Protein AF-A0A2G4SGX0-F1 (afdb_monomer_lite)

Secondary structure (DSSP, 8-state):
----EEEEE-HHHHHHHHH-GGGEEEEEE-S-STT-PEEEEEEEEESSSSSSTT--EEEEEEEEEESS--HHHHHHHHHHHH-

Sequence (83 aa):
MSLTWFFFAESKAIVEAHSMPECIIIDATYKTNSHGLTLLSIVGTTNTTGDIRDALTTYHTTGVWMEHEKTENYLWILCFLTL

Foldseek 3Di:
DADAKDKDFDPVLLVVCQVPVVQKDWDWAFQPDPSRWIKIWIKGWDQPPDPDRRDIDIDTGMMMTHDDDDPVVVVVVVVSNHD

Organism: NCBI:txid1340429

Structure (mmCIF, N/CA/C/O backbone):
data_AF-A0A2G4SGX0-F1
#
_entry.id   AF-A0A2G4SGX0-F1
#
loop_
_atom_site.group_PDB
_atom_site.id
_atom_site.type_symbol
_atom_site.label_atom_id
_atom_site.label_alt_id
_atom_site.label_comp_id
_atom_site.label_asym_id
_atom_site.label_entity_id
_atom_site.label_seq_id
_atom_site.pdbx_PDB_ins_code
_atom_site.Cartn_x
_atom_site.Cartn_y
_atom_site.Cartn_z
_atom_site.occupancy
_atom_site.B_iso_or_equiv
_atom_site.auth_seq_id
_atom_site.auth_comp_id
_atom_site.auth_asym_id
_atom_site.auth_atom_id
_atom_site.pdbx_PDB_model_num
ATOM 1 N N . MET A 1 1 ? -9.355 -12.260 21.709 1.00 54.25 1 MET A N 1
ATOM 2 C CA . MET A 1 1 ? -8.326 -11.501 20.972 1.00 54.25 1 MET A CA 1
ATOM 3 C C . MET A 1 1 ? -8.904 -11.225 19.595 1.00 54.25 1 MET A C 1
ATOM 5 O O . MET A 1 1 ? -9.148 -12.192 18.888 1.00 54.25 1 MET A O 1
ATOM 9 N N . SER A 1 2 ? -9.259 -9.979 19.269 1.00 65.88 2 SER A N 1
ATOM 10 C CA . SER A 1 2 ? -9.696 -9.623 17.911 1.00 65.88 2 SER A CA 1
ATOM 11 C C . SER A 1 2 ? -8.472 -9.256 17.071 1.00 65.88 2 SER A C 1
ATOM 13 O O . SER A 1 2 ? -7.535 -8.638 17.575 1.00 65.88 2 SER A O 1
ATOM 15 N N . LEU A 1 3 ? -8.454 -9.688 15.808 1.00 67.12 3 LEU A N 1
ATOM 16 C CA . LEU A 1 3 ? -7.480 -9.221 14.827 1.00 67.12 3 LEU A CA 1
ATOM 17 C C . LEU A 1 3 ? -7.894 -7.813 14.401 1.00 67.12 3 LEU A C 1
ATOM 19 O O . LEU A 1 3 ? -8.942 -7.647 13.785 1.00 67.12 3 LEU A O 1
ATOM 23 N N . THR A 1 4 ? -7.084 -6.822 14.749 1.00 77.50 4 THR A N 1
ATOM 24 C CA . THR A 1 4 ? -7.368 -5.407 14.477 1.00 77.50 4 THR A CA 1
ATOM 25 C C . THR A 1 4 ? -6.670 -4.912 13.208 1.00 77.50 4 THR A C 1
ATOM 27 O O . THR A 1 4 ? -7.197 -4.044 12.514 1.00 77.50 4 THR A O 1
ATOM 30 N N . TRP A 1 5 ? -5.505 -5.493 12.889 1.00 82.75 5 TRP A N 1
ATOM 31 C CA . TRP A 1 5 ? -4.635 -5.082 11.787 1.00 82.75 5 TRP A CA 1
ATOM 32 C C . TRP A 1 5 ? -3.911 -6.276 11.170 1.00 82.75 5 TRP A C 1
ATOM 34 O O . TRP A 1 5 ? -3.322 -7.08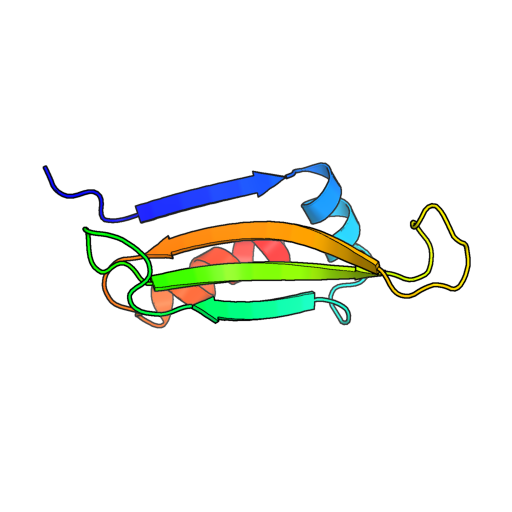4 11.890 1.00 82.75 5 TRP A O 1
ATOM 44 N N . PHE A 1 6 ? -3.906 -6.368 9.841 1.00 87.38 6 PHE A N 1
ATOM 45 C CA . PHE A 1 6 ? -3.063 -7.320 9.115 1.00 87.38 6 PHE A CA 1
ATOM 46 C C . PHE A 1 6 ? -2.507 -6.682 7.847 1.00 87.38 6 PHE A C 1
ATOM 48 O O . PHE A 1 6 ? -3.261 -6.417 6.916 1.00 87.38 6 PHE A O 1
ATOM 55 N N . PHE A 1 7 ? -1.197 -6.447 7.820 1.00 89.94 7 PHE A N 1
ATOM 56 C CA . PHE A 1 7 ? -0.482 -5.825 6.707 1.00 89.94 7 PHE A CA 1
ATOM 57 C C . PHE A 1 7 ? 0.313 -6.867 5.922 1.00 89.94 7 PHE A C 1
ATOM 59 O O . PHE A 1 7 ? 0.898 -7.779 6.508 1.00 89.94 7 PHE A O 1
ATOM 66 N N . PHE A 1 8 ? 0.366 -6.708 4.605 1.00 90.25 8 PHE A N 1
ATOM 67 C CA . PHE A 1 8 ? 1.142 -7.562 3.717 1.00 90.25 8 PHE A CA 1
ATOM 68 C C . PHE A 1 8 ? 1.697 -6.737 2.564 1.00 90.25 8 PHE A C 1
ATOM 70 O O . PHE A 1 8 ? 0.984 -5.925 1.985 1.00 90.25 8 PHE A O 1
ATOM 77 N N . ALA A 1 9 ? 2.959 -6.968 2.216 1.00 91.12 9 ALA A N 1
ATOM 78 C CA . ALA A 1 9 ? 3.614 -6.265 1.127 1.00 91.12 9 ALA A CA 1
ATOM 79 C C . ALA A 1 9 ? 4.637 -7.146 0.415 1.00 91.12 9 ALA A C 1
ATOM 81 O O . ALA A 1 9 ? 5.281 -7.994 1.038 1.00 91.12 9 ALA A O 1
ATOM 82 N N . GLU A 1 10 ? 4.795 -6.920 -0.885 1.00 89.81 10 GLU A N 1
ATOM 83 C CA . GLU A 1 10 ? 5.775 -7.603 -1.723 1.00 89.81 10 GLU A CA 1
ATOM 84 C C . GLU A 1 10 ? 6.919 -6.634 -2.034 1.00 89.81 10 GLU A C 1
ATOM 86 O O . GLU A 1 10 ? 6.716 -5.554 -2.586 1.00 89.81 10 GLU A O 1
ATOM 91 N N . SER A 1 11 ? 8.135 -6.981 -1.607 1.00 88.00 11 SER A N 1
ATOM 92 C CA . SER A 1 11 ? 9.255 -6.034 -1.606 1.00 88.00 11 SER A CA 1
ATOM 93 C C . SER A 1 11 ? 9.668 -5.584 -3.006 1.00 88.00 11 SER A C 1
ATOM 95 O O . SER A 1 11 ? 10.081 -4.439 -3.163 1.00 88.00 11 SER A O 1
ATOM 97 N N . LYS A 1 12 ? 9.544 -6.439 -4.031 1.00 88.88 12 LYS A N 1
ATOM 98 C CA . LYS A 1 12 ? 9.867 -6.048 -5.411 1.00 88.88 12 LYS A CA 1
ATOM 99 C C . LYS A 1 12 ? 8.816 -5.104 -5.981 1.00 88.88 12 LYS A C 1
ATOM 101 O O . LYS A 1 12 ? 9.188 -4.094 -6.564 1.00 88.88 12 LYS A O 1
ATOM 106 N N . ALA A 1 13 ? 7.535 -5.386 -5.764 1.00 88.56 13 ALA A N 1
ATOM 107 C CA . ALA A 1 13 ? 6.456 -4.491 -6.149 1.00 88.56 13 ALA A CA 1
ATOM 108 C C . ALA A 1 13 ? 6.535 -3.137 -5.440 1.00 88.56 13 ALA A C 1
ATOM 110 O O . ALA A 1 13 ? 6.204 -2.127 -6.048 1.00 88.56 13 ALA A O 1
ATOM 111 N N . ILE A 1 14 ? 6.998 -3.083 -4.185 1.00 89.50 14 ILE A N 1
ATOM 112 C CA . ILE A 1 14 ? 7.267 -1.805 -3.507 1.00 89.50 14 ILE A CA 1
ATOM 113 C C . ILE A 1 14 ? 8.339 -1.013 -4.267 1.00 89.50 14 ILE A C 1
ATOM 115 O O . ILE A 1 14 ? 8.126 0.152 -4.584 1.00 89.50 14 ILE A O 1
ATOM 119 N N . VAL A 1 15 ? 9.466 -1.644 -4.613 1.00 89.62 15 VAL A N 1
ATOM 120 C CA . VAL A 1 15 ? 10.541 -0.988 -5.381 1.00 89.62 15 VAL A CA 1
ATOM 121 C C . VAL A 1 15 ? 10.041 -0.487 -6.739 1.00 89.62 15 VAL A C 1
ATOM 123 O O . VAL A 1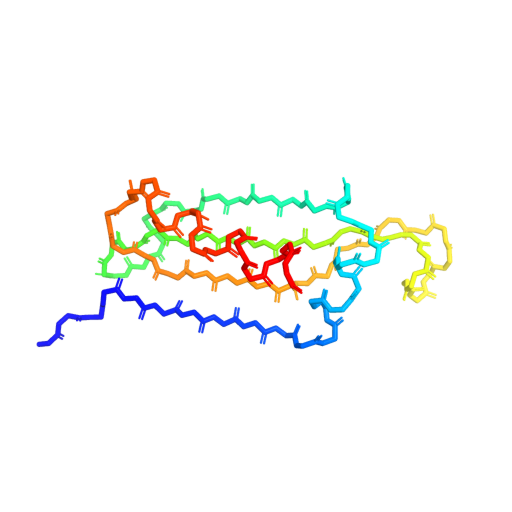 15 ? 10.352 0.638 -7.124 1.00 89.62 15 VAL A O 1
ATOM 126 N N . GLU A 1 16 ? 9.235 -1.285 -7.442 1.00 88.12 16 GLU A N 1
ATOM 127 C CA . GLU A 1 16 ? 8.608 -0.878 -8.704 1.00 88.12 16 GLU A CA 1
ATOM 128 C C . GLU A 1 16 ? 7.668 0.321 -8.494 1.00 88.12 16 GLU A C 1
ATOM 130 O O . GLU A 1 16 ? 7.757 1.313 -9.218 1.00 88.12 16 GLU A O 1
ATOM 135 N N . ALA A 1 17 ? 6.826 0.287 -7.459 1.00 89.31 17 ALA A N 1
ATOM 136 C CA . ALA A 1 17 ? 5.899 1.369 -7.137 1.00 89.31 17 ALA A CA 1
ATOM 137 C C . ALA A 1 17 ? 6.628 2.680 -6.796 1.00 89.31 17 ALA A C 1
ATOM 139 O O . ALA A 1 17 ? 6.170 3.750 -7.186 1.00 89.31 17 ALA A O 1
ATOM 140 N N . HIS A 1 18 ? 7.794 2.614 -6.144 1.00 89.12 18 HIS A N 1
ATOM 141 C CA . HIS A 1 18 ? 8.634 3.792 -5.906 1.00 89.12 18 HIS A CA 1
ATOM 142 C C . HIS A 1 18 ? 9.250 4.373 -7.181 1.00 89.12 18 HIS A C 1
ATOM 144 O O . HIS A 1 18 ? 9.564 5.562 -7.217 1.00 89.12 18 HIS A O 1
ATOM 150 N N . SER A 1 19 ? 9.449 3.557 -8.220 1.00 87.94 19 SER A N 1
ATOM 151 C CA . SER A 1 19 ? 9.997 4.035 -9.493 1.00 87.94 19 SER A CA 1
ATOM 152 C C . SER A 1 19 ? 8.982 4.839 -10.314 1.00 87.94 19 SER A C 1
ATOM 154 O O . SER A 1 19 ? 9.389 5.704 -11.088 1.00 87.94 19 SER A O 1
ATOM 156 N N . MET A 1 20 ? 7.682 4.573 -10.120 1.00 87.19 20 MET A N 1
ATOM 157 C CA . MET A 1 20 ? 6.556 5.201 -10.828 1.00 87.19 20 MET A CA 1
ATOM 158 C C . MET A 1 20 ? 5.362 5.430 -9.874 1.00 87.19 20 MET A C 1
ATOM 160 O O . MET A 1 20 ? 4.310 4.794 -10.019 1.00 87.19 20 MET A O 1
ATOM 164 N N . PRO A 1 21 ? 5.495 6.316 -8.868 1.00 88.19 21 PRO A N 1
ATOM 165 C CA . PRO A 1 21 ? 4.467 6.527 -7.845 1.00 88.19 21 PRO A CA 1
ATOM 166 C C . PRO A 1 21 ? 3.148 7.085 -8.404 1.00 88.19 21 PRO A C 1
ATOM 168 O O . PRO A 1 21 ? 2.089 6.904 -7.805 1.00 88.19 21 PRO A O 1
ATOM 171 N N . GLU A 1 22 ? 3.182 7.735 -9.568 1.00 89.25 22 GLU A N 1
ATOM 172 C CA . GLU A 1 22 ? 2.009 8.226 -10.293 1.00 89.25 22 GLU A CA 1
ATOM 173 C C . GLU A 1 22 ? 1.113 7.108 -10.852 1.00 89.25 22 GLU A C 1
ATOM 175 O O . GLU A 1 22 ? -0.046 7.358 -11.181 1.00 89.25 22 GLU A O 1
ATOM 180 N N . CYS A 1 23 ? 1.627 5.878 -10.940 1.00 90.62 23 CYS A N 1
ATOM 181 C CA . CYS A 1 23 ? 0.925 4.719 -11.491 1.00 90.62 23 CYS A CA 1
ATOM 182 C C . CYS A 1 23 ? 0.317 3.807 -10.411 1.00 90.62 23 CYS A C 1
ATOM 184 O O . CYS A 1 23 ? 0.023 2.638 -10.681 1.00 90.62 23 CYS A O 1
ATOM 186 N N . ILE A 1 24 ? 0.114 4.326 -9.197 1.00 91.88 24 ILE A N 1
ATOM 187 C CA . ILE A 1 24 ? -0.471 3.596 -8.068 1.00 91.88 24 ILE A CA 1
ATOM 188 C C . ILE A 1 24 ? -1.989 3.800 -8.013 1.00 91.88 24 ILE A C 1
ATOM 190 O O . ILE A 1 24 ? -2.497 4.918 -8.082 1.00 91.88 24 ILE A O 1
ATOM 194 N N . ILE A 1 25 ? -2.716 2.703 -7.815 1.00 92.44 25 ILE A N 1
ATOM 195 C CA . ILE A 1 25 ? -4.153 2.672 -7.548 1.00 92.44 25 ILE A CA 1
ATOM 196 C C . ILE A 1 25 ? -4.364 2.213 -6.105 1.00 92.44 25 ILE A C 1
ATOM 198 O O . ILE A 1 25 ? -3.753 1.243 -5.654 1.00 92.44 25 ILE A O 1
ATOM 202 N N . ILE A 1 26 ? -5.251 2.904 -5.391 1.00 91.94 26 ILE A N 1
ATOM 203 C CA . ILE A 1 26 ? -5.654 2.568 -4.026 1.00 91.94 26 ILE A CA 1
ATOM 204 C C . ILE A 1 26 ? -7.152 2.280 -4.044 1.00 91.94 26 ILE A C 1
ATOM 206 O O . ILE A 1 26 ? -7.939 3.142 -4.432 1.00 91.94 26 ILE A O 1
ATOM 210 N N . ASP A 1 27 ? -7.535 1.081 -3.613 1.00 92.00 27 ASP A N 1
ATOM 211 C CA . ASP A 1 27 ? -8.928 0.655 -3.491 1.00 92.00 27 ASP A CA 1
ATOM 212 C C . ASP A 1 27 ? -9.243 0.240 -2.052 1.00 92.00 27 ASP A C 1
ATOM 214 O O . ASP A 1 27 ? -8.453 -0.452 -1.407 1.00 92.00 27 ASP A O 1
ATOM 218 N N . ALA A 1 28 ? -10.405 0.660 -1.551 1.00 91.62 28 ALA A N 1
ATOM 219 C CA . ALA A 1 28 ? -10.926 0.240 -0.258 1.00 91.62 28 ALA A CA 1
ATOM 220 C C . ALA A 1 28 ? -12.126 -0.691 -0.468 1.00 91.62 28 ALA A C 1
ATOM 222 O O . ALA A 1 28 ? -13.206 -0.262 -0.879 1.00 91.62 28 ALA A O 1
ATOM 223 N N . THR A 1 29 ? -11.956 -1.972 -0.144 1.00 91.44 29 THR A N 1
ATOM 224 C CA . THR A 1 29 ? -13.021 -2.968 -0.239 1.00 91.44 29 THR A CA 1
ATOM 225 C C . THR A 1 29 ? -13.657 -3.221 1.130 1.00 91.44 29 THR A C 1
ATOM 227 O O . THR A 1 29 ? -13.021 -3.709 2.070 1.00 91.44 29 THR A O 1
ATOM 230 N N . TYR A 1 30 ? -14.950 -2.920 1.236 1.00 88.50 30 TYR A N 1
ATOM 231 C CA . TYR A 1 30 ? -15.715 -2.963 2.483 1.00 88.50 30 TYR A CA 1
ATOM 232 C C . TYR A 1 30 ? -16.385 -4.314 2.750 1.00 88.50 30 TYR A C 1
ATOM 234 O O . TYR A 1 30 ? -16.935 -4.933 1.842 1.00 88.50 30 TYR A O 1
ATOM 242 N N . LYS A 1 31 ? -16.460 -4.702 4.034 1.00 70.38 31 LYS A N 1
ATOM 243 C CA . LYS A 1 31 ? -17.285 -5.822 4.543 1.00 70.38 31 LYS A CA 1
ATOM 244 C C . LYS A 1 31 ? -16.986 -7.185 3.902 1.00 70.38 31 LYS A C 1
ATOM 246 O O . LYS A 1 31 ? -17.887 -7.999 3.712 1.00 70.38 31 LYS A O 1
ATOM 251 N N . THR A 1 32 ? -15.729 -7.455 3.581 1.00 69.81 32 THR A N 1
ATOM 252 C CA . THR A 1 32 ? -15.326 -8.658 2.834 1.00 69.81 32 THR A CA 1
ATOM 253 C C . THR A 1 32 ? -14.928 -9.845 3.708 1.00 69.81 32 THR A C 1
ATOM 255 O O . THR A 1 32 ? -14.741 -10.939 3.179 1.00 69.81 32 THR A O 1
ATOM 258 N N . ASN A 1 33 ? -14.826 -9.688 5.033 1.00 80.69 33 ASN A N 1
ATOM 259 C CA . ASN A 1 33 ? -14.469 -10.787 5.934 1.00 80.69 33 ASN A CA 1
ATOM 260 C C . ASN A 1 33 ? -15.401 -10.909 7.152 1.00 80.69 33 ASN A C 1
ATOM 262 O O . ASN A 1 33 ? -16.125 -9.981 7.508 1.00 80.69 33 ASN A O 1
ATOM 266 N N . SER A 1 34 ? -15.357 -12.071 7.815 1.00 85.25 34 SER A N 1
ATOM 267 C CA . SER A 1 34 ? -16.166 -12.389 9.006 1.00 85.25 34 SER A CA 1
ATOM 268 C C . SER A 1 34 ? -15.875 -11.501 10.218 1.00 85.25 34 SER A C 1
ATOM 270 O O . SER A 1 34 ? -16.622 -11.535 11.191 1.00 85.25 34 SER A O 1
ATOM 272 N N . HIS A 1 35 ? -14.787 -10.732 10.168 1.00 84.19 35 HIS A N 1
ATOM 273 C CA . HIS A 1 35 ? -14.370 -9.794 11.205 1.00 84.19 35 HIS A CA 1
ATOM 274 C C . HIS A 1 35 ? -14.823 -8.357 10.903 1.00 84.19 35 HIS A C 1
ATOM 276 O O . HIS A 1 35 ? -14.603 -7.472 11.720 1.00 84.19 35 HIS A O 1
ATOM 282 N N . GLY A 1 36 ? -15.455 -8.111 9.748 1.00 85.50 36 GLY A N 1
ATOM 283 C CA . GLY A 1 36 ? -15.925 -6.787 9.349 1.00 85.50 36 GLY A CA 1
ATOM 284 C C . GLY A 1 36 ? -14.814 -5.777 9.044 1.00 85.50 36 GLY A C 1
ATOM 285 O O . GLY A 1 36 ? -15.095 -4.581 9.048 1.00 85.50 36 GLY A O 1
ATOM 286 N N . LEU A 1 37 ? -13.579 -6.224 8.784 1.00 88.62 37 LEU A N 1
ATOM 287 C CA . LEU A 1 37 ? -12.466 -5.320 8.463 1.00 88.62 37 LEU A CA 1
ATOM 288 C C . LEU A 1 37 ? -12.583 -4.805 7.024 1.00 88.62 37 LEU A C 1
ATOM 290 O O . LEU A 1 37 ? -13.046 -5.523 6.131 1.00 88.62 37 LEU A O 1
ATOM 294 N N . THR A 1 38 ? -12.102 -3.587 6.798 1.00 90.62 38 THR A N 1
ATOM 295 C CA . THR A 1 38 ? -11.908 -3.037 5.452 1.00 90.62 38 THR A CA 1
ATOM 296 C C . THR A 1 38 ? -10.554 -3.487 4.918 1.00 90.62 38 THR A C 1
ATOM 298 O O . THR A 1 38 ? -9.560 -3.426 5.644 1.00 90.62 38 THR A O 1
ATOM 301 N N . LEU A 1 39 ? -10.503 -3.926 3.660 1.00 91.75 39 LEU A N 1
ATOM 302 C CA . LEU A 1 39 ? -9.244 -4.122 2.943 1.00 91.75 39 LEU A CA 1
ATOM 303 C C . LEU A 1 39 ? -8.886 -2.836 2.211 1.00 91.75 39 LEU A C 1
ATOM 305 O O . LEU A 1 39 ? -9.635 -2.424 1.334 1.00 91.75 39 LEU A O 1
ATOM 309 N N . LEU A 1 40 ? -7.733 -2.251 2.512 1.00 92.19 40 LEU A N 1
ATOM 310 C CA . LEU A 1 40 ? -7.092 -1.309 1.602 1.00 92.19 40 LEU A CA 1
ATOM 311 C C . LEU A 1 40 ? -6.106 -2.087 0.741 1.00 92.19 40 LEU A C 1
ATOM 313 O O . LEU A 1 40 ? -5.134 -2.625 1.270 1.00 92.19 40 LEU A O 1
ATOM 317 N N . SER A 1 41 ? -6.368 -2.169 -0.558 1.00 92.38 41 SER A N 1
ATOM 318 C CA . SER A 1 41 ? -5.464 -2.767 -1.536 1.00 92.38 41 SER A CA 1
ATOM 319 C C . SER A 1 41 ? -4.767 -1.665 -2.318 1.00 92.38 41 SER A C 1
ATOM 321 O O . SER A 1 41 ? -5.394 -0.693 -2.743 1.00 92.38 41 SER A O 1
ATOM 323 N N . ILE A 1 42 ? -3.457 -1.813 -2.481 1.00 92.81 42 ILE A N 1
ATOM 324 C CA . ILE A 1 42 ? -2.618 -0.874 -3.209 1.00 92.81 42 ILE A CA 1
ATOM 325 C C . ILE A 1 42 ? -1.892 -1.642 -4.301 1.00 92.81 42 ILE A C 1
ATOM 327 O O . ILE A 1 42 ? -1.138 -2.588 -4.051 1.00 92.81 42 ILE A O 1
ATOM 331 N N . VAL A 1 43 ? -2.168 -1.228 -5.529 1.00 92.62 43 VAL A N 1
ATOM 332 C CA . VAL A 1 43 ? -1.805 -1.938 -6.748 1.00 92.62 43 VAL A CA 1
ATOM 333 C C . VAL A 1 43 ? -1.071 -0.962 -7.647 1.00 92.62 43 VAL A C 1
ATOM 335 O O . VAL A 1 43 ? -1.555 0.139 -7.902 1.00 92.62 43 VAL A O 1
ATOM 338 N N . GLY A 1 44 ? 0.100 -1.358 -8.127 1.00 91.88 44 GLY A N 1
ATOM 339 C CA . GLY A 1 44 ? 0.793 -0.608 -9.158 1.00 91.88 44 GLY A CA 1
ATOM 340 C C . GLY A 1 44 ? 0.321 -1.020 -10.546 1.00 91.88 44 GLY A C 1
ATOM 341 O O . GLY A 1 44 ? -0.102 -2.157 -10.779 1.00 91.88 44 GLY A O 1
ATOM 342 N N . THR A 1 45 ? 0.396 -0.084 -11.481 1.00 91.69 45 THR A N 1
ATOM 343 C CA . THR A 1 45 ? 0.167 -0.333 -12.903 1.00 91.69 45 THR A CA 1
ATOM 344 C C . THR A 1 45 ? 1.446 -0.086 -13.683 1.00 91.69 45 THR A C 1
ATOM 346 O O . THR A 1 45 ? 2.236 0.789 -13.343 1.00 91.69 45 THR A O 1
ATOM 349 N N . THR A 1 46 ? 1.680 -0.888 -14.714 1.00 86.69 46 THR A N 1
ATOM 350 C CA . THR A 1 46 ? 2.879 -0.788 -15.547 1.00 86.69 46 THR A CA 1
ATOM 351 C C . THR A 1 46 ? 2.586 -1.293 -16.949 1.00 86.69 46 THR A C 1
ATOM 353 O O . THR A 1 46 ? 1.779 -2.195 -17.144 1.00 86.69 46 THR A O 1
ATOM 356 N N . ASN A 1 47 ? 3.233 -0.707 -17.945 1.00 84.31 47 ASN A N 1
ATOM 357 C CA . ASN A 1 47 ? 3.277 -1.220 -19.314 1.00 84.31 47 ASN A CA 1
ATOM 358 C C . ASN A 1 47 ? 4.712 -1.557 -19.759 1.00 84.31 47 ASN A C 1
ATOM 360 O O . ASN A 1 47 ? 4.929 -1.928 -20.912 1.00 84.31 47 ASN A O 1
ATOM 364 N N . THR A 1 48 ? 5.689 -1.420 -18.856 1.00 75.31 48 THR A N 1
ATOM 365 C CA . THR A 1 48 ? 7.124 -1.565 -19.142 1.00 75.31 48 THR A CA 1
ATOM 366 C C . THR A 1 48 ? 7.699 -2.892 -18.650 1.00 75.31 48 THR A C 1
ATOM 368 O O . THR A 1 48 ? 8.703 -3.351 -19.194 1.00 75.31 48 THR A O 1
ATOM 371 N N . THR A 1 49 ? 7.066 -3.530 -17.660 1.00 70.62 49 THR A N 1
ATOM 372 C CA . THR A 1 49 ? 7.592 -4.728 -16.979 1.00 70.62 49 THR A CA 1
ATOM 373 C C . THR A 1 49 ? 6.752 -5.999 -17.170 1.00 70.62 49 THR A C 1
ATOM 375 O O . THR A 1 49 ? 7.125 -7.056 -16.666 1.00 70.62 49 THR A O 1
ATOM 378 N N . GLY A 1 50 ? 5.657 -5.942 -17.939 1.00 66.19 50 GLY A N 1
ATOM 379 C CA . GLY A 1 50 ? 4.810 -7.104 -18.251 1.00 66.19 50 GLY A CA 1
ATOM 380 C C . GLY A 1 50 ? 5.371 -8.045 -19.333 1.00 66.19 50 GLY A C 1
ATOM 381 O O . GLY A 1 50 ? 6.147 -7.630 -20.194 1.00 66.19 50 GLY A O 1
ATOM 382 N N . ASP A 1 51 ? 4.915 -9.307 -19.328 1.00 68.56 51 ASP A N 1
ATOM 383 C CA . ASP A 1 51 ? 5.277 -10.340 -20.326 1.00 68.56 51 ASP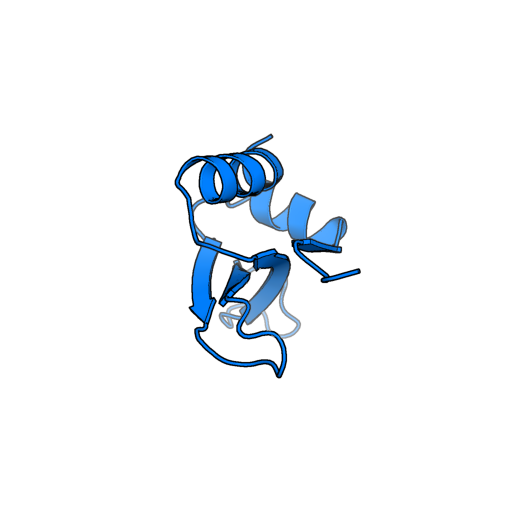 A CA 1
ATOM 384 C C . ASP A 1 51 ? 4.966 -9.913 -21.770 1.00 68.56 51 ASP A C 1
ATOM 386 O O . ASP A 1 51 ? 5.657 -10.292 -22.718 1.00 68.56 51 ASP A O 1
ATOM 390 N N . ILE A 1 52 ? 3.920 -9.101 -21.934 1.00 72.88 52 ILE A N 1
ATOM 391 C CA . ILE A 1 52 ? 3.558 -8.461 -23.193 1.00 72.88 52 ILE A CA 1
ATOM 392 C C . ILE A 1 52 ? 4.003 -7.004 -23.096 1.00 72.88 52 ILE A C 1
ATOM 394 O O . ILE A 1 52 ? 3.371 -6.197 -22.412 1.00 72.88 52 ILE A O 1
ATOM 398 N N . ARG A 1 53 ? 5.094 -6.671 -23.793 1.00 62.66 53 ARG A N 1
ATOM 399 C CA . ARG A 1 53 ? 5.526 -5.278 -23.969 1.00 62.66 53 ARG A CA 1
ATOM 400 C C . ARG A 1 53 ? 4.360 -4.469 -24.547 1.00 62.66 53 ARG A C 1
ATOM 402 O O . ARG A 1 53 ? 3.678 -4.951 -25.448 1.00 62.66 53 ARG A O 1
ATOM 409 N N . ASP A 1 54 ? 4.132 -3.278 -24.000 1.00 68.38 54 ASP A N 1
ATOM 410 C CA . ASP A 1 54 ? 3.063 -2.336 -24.372 1.00 68.38 54 ASP A CA 1
ATOM 411 C C . ASP A 1 54 ? 1.635 -2.696 -23.907 1.00 68.38 54 ASP A C 1
ATOM 413 O O . ASP A 1 54 ? 0.697 -1.944 -24.180 1.00 68.38 54 ASP A O 1
ATOM 417 N N . ALA A 1 55 ? 1.440 -3.786 -23.154 1.00 80.94 55 ALA A N 1
ATOM 418 C CA . ALA A 1 55 ? 0.170 -4.056 -22.479 1.00 80.94 55 ALA A CA 1
ATOM 419 C C . ALA A 1 55 ? 0.176 -3.474 -21.059 1.00 80.94 55 ALA A C 1
ATOM 421 O O . ALA A 1 55 ? 1.098 -3.723 -20.286 1.00 80.94 55 ALA A O 1
ATOM 422 N N . LEU A 1 56 ? -0.876 -2.732 -20.697 1.00 84.69 56 LEU A N 1
ATOM 423 C CA . LEU A 1 56 ? -1.077 -2.285 -19.319 1.00 84.69 56 LEU A CA 1
ATOM 424 C C . LEU A 1 56 ? -1.377 -3.497 -18.428 1.00 84.69 56 LEU A C 1
ATOM 426 O O . LEU A 1 56 ? -2.367 -4.199 -18.640 1.00 84.69 56 LEU A O 1
ATOM 430 N N . THR A 1 57 ? -0.541 -3.722 -17.423 1.00 88.12 57 THR A N 1
ATOM 431 C CA . THR A 1 57 ? -0.700 -4.767 -16.414 1.00 88.12 57 THR A CA 1
ATOM 432 C C . THR A 1 57 ? -0.753 -4.162 -15.016 1.00 88.12 57 THR A C 1
ATOM 434 O O . THR A 1 57 ? -0.322 -3.034 -14.771 1.00 88.12 57 THR A O 1
ATOM 437 N N . THR A 1 58 ? -1.328 -4.923 -14.089 1.00 89.81 58 THR A N 1
ATOM 438 C CA . THR A 1 58 ? -1.385 -4.596 -12.663 1.00 89.81 58 THR A CA 1
ATOM 439 C C . THR A 1 58 ? -0.485 -5.543 -11.886 1.00 89.81 58 THR A C 1
ATOM 441 O O . THR A 1 58 ? -0.517 -6.750 -12.135 1.00 89.81 58 THR A O 1
ATOM 444 N N . TYR A 1 59 ? 0.232 -5.032 -10.892 1.00 88.06 59 TYR A N 1
ATOM 445 C CA . TYR A 1 59 ? 0.975 -5.838 -9.929 1.00 88.06 59 TYR A CA 1
ATOM 446 C C . TYR A 1 59 ? 0.563 -5.468 -8.504 1.00 88.06 59 TYR A C 1
ATOM 448 O O . TYR A 1 59 ? 0.310 -4.306 -8.184 1.00 88.06 59 TYR A O 1
ATOM 456 N N . HIS A 1 60 ? 0.446 -6.474 -7.640 1.00 84.06 60 HIS A N 1
ATOM 457 C CA . HIS A 1 60 ? 0.008 -6.250 -6.269 1.00 84.06 60 HIS A CA 1
ATOM 458 C C . HIS A 1 60 ? 1.181 -5.763 -5.415 1.00 84.06 60 HIS A C 1
ATOM 460 O O . HIS A 1 60 ? 2.143 -6.503 -5.219 1.00 84.06 60 HIS A O 1
ATOM 466 N N . THR A 1 61 ? 1.073 -4.558 -4.858 1.00 87.62 61 THR A N 1
ATOM 467 C CA . THR A 1 61 ? 2.151 -3.947 -4.073 1.00 87.62 61 THR A CA 1
ATOM 468 C C . THR A 1 61 ? 2.015 -4.274 -2.601 1.00 87.62 61 THR A C 1
ATOM 470 O O . THR A 1 61 ? 2.853 -4.954 -2.007 1.00 87.62 61 THR A O 1
ATOM 473 N N . THR A 1 62 ? 0.936 -3.795 -1.995 1.00 91.94 62 THR A N 1
ATOM 474 C CA . THR A 1 62 ? 0.722 -3.901 -0.558 1.00 91.94 62 THR A CA 1
ATOM 475 C C . THR A 1 62 ? -0.757 -3.806 -0.237 1.00 91.94 62 THR A C 1
ATOM 477 O O . THR A 1 62 ? -1.561 -3.342 -1.043 1.00 91.94 62 THR A O 1
ATOM 480 N N . GLY A 1 63 ? 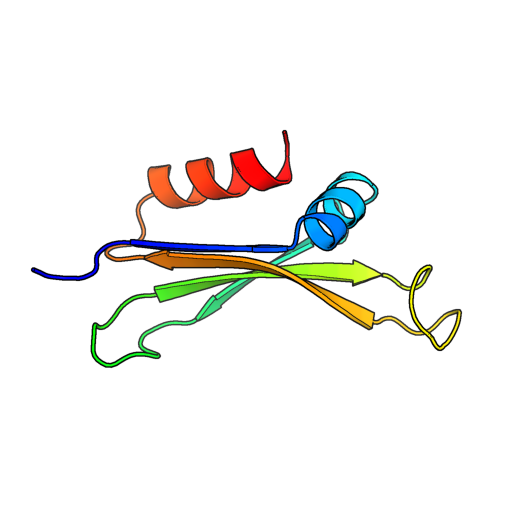-1.131 -4.265 0.943 1.00 91.88 63 GLY A N 1
ATOM 481 C CA . GLY A 1 63 ? -2.467 -4.067 1.451 1.00 91.88 63 GLY A CA 1
ATOM 482 C C . GLY A 1 63 ? -2.531 -4.213 2.955 1.00 91.88 63 GLY A C 1
ATOM 483 O O . GLY A 1 63 ? -1.619 -4.726 3.611 1.00 91.88 63 GLY A O 1
ATOM 484 N N . VAL A 1 64 ? -3.643 -3.752 3.512 1.00 92.25 64 VAL A N 1
ATOM 485 C CA . VAL A 1 64 ? -3.924 -3.930 4.929 1.00 92.25 64 VAL A CA 1
ATOM 486 C C . VAL A 1 64 ? -5.393 -4.221 5.162 1.00 92.25 64 VAL A C 1
ATOM 488 O O . VAL A 1 64 ? -6.276 -3.593 4.581 1.00 92.25 64 VAL A O 1
ATOM 491 N N . TRP A 1 65 ? -5.647 -5.153 6.066 1.00 91.62 65 TRP A N 1
ATOM 492 C CA . TRP A 1 65 ? -6.934 -5.279 6.724 1.00 91.62 65 TRP A CA 1
ATOM 493 C C . TRP A 1 65 ? -6.954 -4.384 7.946 1.00 91.62 65 TRP A C 1
ATOM 495 O O . TRP A 1 65 ? -6.095 -4.532 8.817 1.00 91.62 65 TRP A O 1
ATOM 505 N N . MET A 1 66 ? -7.936 -3.490 8.014 1.00 89.94 66 MET A N 1
ATOM 506 C CA . MET A 1 66 ? -8.052 -2.530 9.097 1.00 89.94 66 MET A CA 1
ATOM 507 C C . MET A 1 66 ? -9.428 -2.483 9.738 1.00 89.94 66 MET A C 1
ATOM 509 O O . MET A 1 66 ? -10.462 -2.485 9.064 1.00 89.94 66 MET A O 1
ATOM 513 N N . GLU A 1 67 ? -9.419 -2.390 11.063 1.00 84.69 67 GLU A N 1
ATOM 514 C CA . GLU A 1 67 ? -10.584 -2.042 11.860 1.00 84.69 67 GLU A CA 1
ATOM 515 C C . GLU A 1 67 ? -10.674 -0.515 11.988 1.00 84.69 67 GLU A C 1
ATOM 517 O O . GLU A 1 67 ? -9.707 0.134 12.385 1.00 84.69 67 GLU A O 1
ATOM 522 N N . HIS A 1 68 ? -11.843 0.048 11.670 1.00 77.81 68 HIS A N 1
ATOM 523 C CA . HIS A 1 68 ? -12.154 1.479 11.785 1.00 77.81 68 HIS A CA 1
ATOM 524 C C . HIS A 1 68 ? -11.168 2.395 11.030 1.00 77.81 68 HIS A C 1
ATOM 526 O O . HIS A 1 68 ? -10.155 2.840 11.565 1.00 77.81 68 HIS A O 1
ATOM 532 N N . GLU A 1 69 ? -11.503 2.720 9.782 1.00 83.62 69 GLU A N 1
ATOM 533 C CA . GLU A 1 69 ? -10.759 3.622 8.893 1.00 83.62 69 GLU A CA 1
ATOM 534 C C . GLU A 1 69 ? -10.546 5.025 9.489 1.00 83.62 69 GLU A C 1
ATOM 536 O O . GLU A 1 69 ? -11.373 5.928 9.355 1.00 83.62 69 GLU A O 1
ATOM 541 N N . LYS A 1 70 ? -9.407 5.228 10.149 1.00 88.00 70 LYS A N 1
ATOM 542 C CA . LYS A 1 70 ? -8.940 6.536 10.611 1.00 88.00 70 LYS A CA 1
ATOM 543 C C . LYS A 1 70 ? -7.895 7.082 9.653 1.00 88.00 70 LYS A C 1
ATOM 545 O O . LYS A 1 70 ? -7.107 6.326 9.092 1.00 88.00 70 LYS A O 1
ATOM 550 N N . THR A 1 71 ? -7.819 8.405 9.543 1.00 90.06 71 THR A N 1
ATOM 551 C CA . THR A 1 71 ? -6.810 9.108 8.734 1.00 90.06 71 THR A CA 1
ATOM 552 C C . THR A 1 71 ? -5.382 8.647 9.040 1.00 90.06 71 THR A C 1
ATOM 554 O O . THR A 1 71 ? -4.594 8.441 8.123 1.00 90.06 71 THR A O 1
ATOM 557 N N . GLU A 1 72 ? -5.064 8.421 10.316 1.00 89.12 72 GLU A N 1
ATOM 558 C CA . GLU A 1 72 ? -3.759 7.923 10.782 1.00 89.12 72 GLU A CA 1
ATOM 559 C C . GLU A 1 72 ? -3.358 6.602 10.115 1.00 89.12 72 GLU A C 1
ATOM 561 O O . GLU A 1 72 ? -2.193 6.400 9.778 1.00 89.12 72 GLU A O 1
ATOM 566 N N . ASN A 1 73 ? -4.333 5.727 9.874 1.00 86.31 73 ASN A N 1
ATOM 567 C CA . ASN A 1 73 ? -4.112 4.413 9.290 1.00 86.31 73 ASN A CA 1
ATOM 568 C C . ASN A 1 73 ? -3.710 4.528 7.819 1.00 86.31 73 ASN A C 1
ATOM 570 O O . ASN A 1 73 ? -2.757 3.888 7.383 1.00 86.31 73 ASN A O 1
ATOM 574 N N . TYR A 1 74 ? -4.404 5.384 7.064 1.00 88.62 74 TYR A N 1
ATOM 575 C CA . TYR A 1 74 ? -4.060 5.657 5.669 1.00 88.62 74 TYR A CA 1
ATOM 576 C C . TYR A 1 74 ? -2.696 6.327 5.551 1.00 88.62 74 TYR A C 1
ATOM 578 O O . TYR A 1 74 ? -1.891 5.916 4.720 1.00 88.62 74 TYR A O 1
ATOM 586 N N . LEU A 1 75 ? -2.412 7.318 6.402 1.00 90.06 75 LEU A N 1
ATOM 587 C CA . LEU A 1 75 ? -1.114 7.993 6.418 1.00 90.06 75 LEU A CA 1
ATOM 588 C C . LEU A 1 75 ? 0.022 7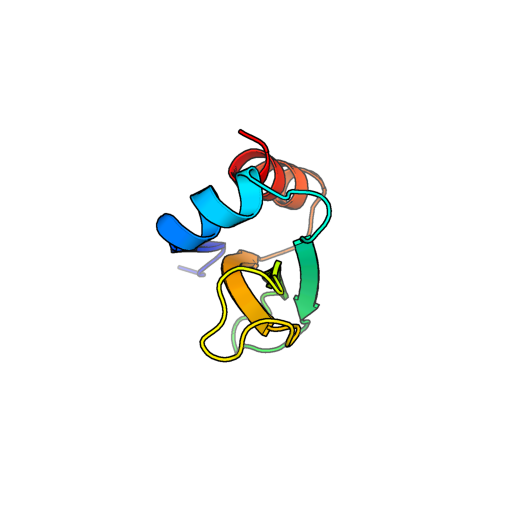.009 6.700 1.00 90.06 75 LEU A C 1
ATOM 590 O O . LEU A 1 75 ? 1.040 7.049 6.017 1.00 90.06 75 LEU A O 1
ATOM 594 N N . TRP A 1 76 ? -0.167 6.097 7.655 1.00 87.81 76 TRP A N 1
ATOM 595 C CA . TRP A 1 76 ? 0.826 5.076 7.969 1.00 87.81 76 TRP A CA 1
ATOM 596 C C . TRP A 1 76 ? 1.146 4.191 6.756 1.00 87.81 76 TRP A C 1
ATOM 598 O O . TRP A 1 76 ? 2.316 4.019 6.432 1.00 87.81 76 TRP A O 1
ATOM 608 N N . ILE A 1 77 ? 0.136 3.695 6.033 1.00 87.31 77 ILE A N 1
ATOM 609 C CA . ILE A 1 77 ? 0.335 2.842 4.844 1.00 87.31 77 ILE A CA 1
ATOM 610 C C . ILE A 1 77 ? 0.982 3.628 3.700 1.00 87.31 77 ILE A C 1
ATOM 612 O O . ILE A 1 77 ? 1.882 3.125 3.035 1.00 87.31 77 ILE A O 1
ATOM 616 N N . LEU A 1 78 ? 0.546 4.869 3.473 1.00 86.69 78 LEU A N 1
ATOM 617 C CA . LEU A 1 78 ? 1.102 5.729 2.428 1.00 86.69 78 LEU A CA 1
ATOM 618 C C . LEU A 1 78 ? 2.575 6.071 2.684 1.00 86.69 78 LEU A C 1
ATOM 620 O O . LEU A 1 78 ? 3.349 6.161 1.732 1.00 86.69 78 LEU A O 1
ATOM 624 N N . CYS A 1 79 ? 2.996 6.191 3.946 1.00 85.25 79 CYS A N 1
ATOM 625 C CA . CYS A 1 79 ? 4.412 6.330 4.282 1.00 85.25 79 CYS A CA 1
ATOM 626 C C . CYS A 1 79 ? 5.233 5.117 3.815 1.00 85.25 79 CYS A C 1
ATOM 628 O O . CYS A 1 79 ? 6.342 5.310 3.342 1.00 85.25 79 CYS A O 1
ATOM 630 N N . PHE A 1 80 ? 4.693 3.893 3.864 1.00 77.81 80 PHE A N 1
ATOM 631 C CA . PHE A 1 80 ? 5.386 2.697 3.351 1.00 77.81 80 PHE A CA 1
ATOM 632 C C . PHE A 1 80 ? 5.503 2.644 1.821 1.00 77.81 80 PHE A C 1
ATOM 634 O O . PHE A 1 80 ? 6.267 1.837 1.307 1.00 77.81 80 PHE A O 1
ATOM 641 N N . LEU A 1 81 ? 4.728 3.451 1.094 1.00 75.56 81 LEU A N 1
ATOM 642 C CA . LEU A 1 81 ? 4.759 3.520 -0.373 1.00 75.56 81 LEU A CA 1
ATOM 643 C C . LEU A 1 81 ? 5.530 4.724 -0.907 1.00 75.56 81 LEU A C 1
ATOM 645 O O . LEU A 1 81 ? 5.847 4.767 -2.091 1.00 75.56 81 LEU A O 1
ATOM 649 N N . THR A 1 82 ? 5.798 5.719 -0.064 1.00 67.94 82 THR A N 1
ATOM 650 C CA . THR A 1 82 ? 6.448 6.976 -0.467 1.00 67.94 82 THR A CA 1
ATOM 651 C C . THR A 1 82 ? 7.845 7.162 0.128 1.00 67.94 82 THR A C 1
ATOM 653 O O . THR A 1 82 ? 8.565 8.046 -0.336 1.00 67.94 82 THR A O 1
ATOM 656 N N . LEU A 1 83 ? 8.2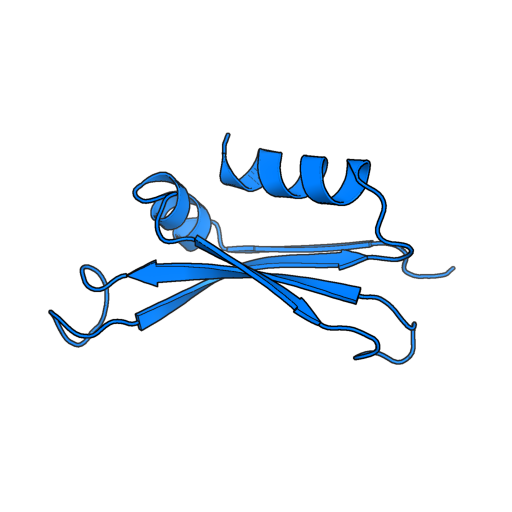38 6.340 1.109 1.00 56.44 83 LEU A N 1
ATOM 657 C CA . LEU A 1 83 ? 9.580 6.278 1.708 1.00 56.44 83 LEU A CA 1
ATOM 658 C C . LEU A 1 83 ? 10.305 5.003 1.287 1.00 56.44 83 LEU A C 1
ATOM 660 O O . LEU A 1 83 ? 11.522 5.103 1.017 1.00 56.44 83 LEU A O 1
#

pLDDT: mean 84.46, std 8.98, range [54.25, 92.81]

Radius of gyration: 13.96 Å; chains: 1; bounding box: 28×22×45 Å